Protein AF-A0A7S1RHP3-F1 (afdb_monomer_lite)

Foldseek 3Di:
DDCPPPDLVVVLVVLLVVQDAEEEWEAQPHPPGNVVNLLVLSHVAYEYENNDLAASPRLSHAEYEAACVSANPPDPHDHSYDYPHDDDGRDDDDDDDPDDDDDDDVCVVVVDDDDDDPDD

InterPro domains:
  IPR029489 O-GlcNAc transferase, C-terminal [PF13844] (14-89)
  IPR051939 Glycosyltransferase 41/O-GlcNAc transferase [PTHR44835] (2-120)

Organism: Alexandrium catenella (NCBI:txid2925)

Radius of gyration: 19.48 Å; chains: 1; bounding box: 45×34×50 Å

Structure (mmCIF, N/CA/C/O backbone):
data_AF-A0A7S1RHP3-F1
#
_entry.id   AF-A0A7S1RHP3-F1
#
loop_
_atom_site.group_PDB
_atom_site.id
_atom_site.type_symbol
_atom_site.label_atom_id
_atom_site.label_alt_id
_atom_site.label_comp_id
_atom_site.label_asym_id
_atom_site.label_entity_id
_atom_site.label_seq_id
_atom_site.pdbx_PDB_ins_code
_atom_site.Cartn_x
_atom_site.Cartn_y
_atom_site.Cartn_z
_atom_site.occupancy
_atom_site.B_iso_or_equiv
_atom_site.auth_seq_id
_atom_site.auth_comp_id
_atom_site.auth_asym_id
_atom_site.auth_atom_id
_atom_site.pdbx_PDB_model_num
ATOM 1 N N . ARG A 1 1 ? -11.488 -17.776 0.653 1.00 91.12 1 ARG A N 1
ATOM 2 C CA . ARG A 1 1 ? -12.866 -17.776 0.090 1.00 91.12 1 ARG A CA 1
ATOM 3 C C . ARG A 1 1 ? -13.111 -16.467 -0.649 1.00 91.12 1 ARG A C 1
ATOM 5 O O . ARG A 1 1 ? -12.497 -15.480 -0.270 1.00 91.12 1 ARG A O 1
ATOM 12 N N . SER A 1 2 ? -13.944 -16.457 -1.692 1.00 95.19 2 SER A 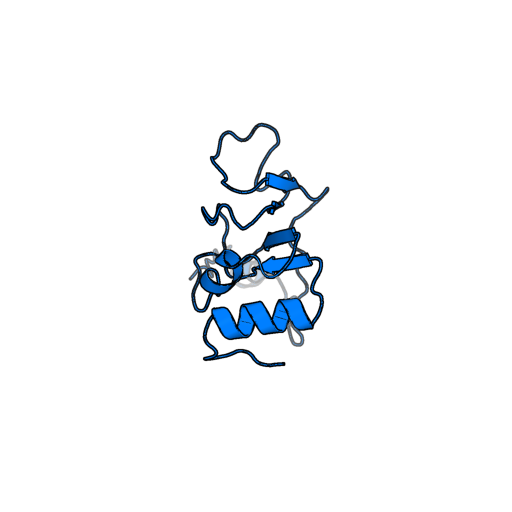N 1
ATOM 13 C CA . SER A 1 2 ? -14.306 -15.205 -2.376 1.00 95.19 2 SER A CA 1
ATOM 14 C C . SER A 1 2 ? -15.294 -14.402 -1.530 1.00 95.19 2 SER A C 1
ATOM 16 O O . SER A 1 2 ? -16.191 -14.990 -0.932 1.00 95.19 2 SER A O 1
ATOM 18 N N . VAL A 1 3 ? -15.123 -13.079 -1.504 1.00 96.38 3 VAL A N 1
ATOM 19 C CA . VAL A 1 3 ? -16.027 -12.111 -0.852 1.00 96.38 3 VAL A CA 1
ATOM 20 C C . VAL A 1 3 ? -16.546 -11.049 -1.833 1.00 96.38 3 VAL A C 1
ATOM 22 O O . VAL A 1 3 ? -17.024 -9.980 -1.442 1.00 96.38 3 VAL A O 1
ATOM 25 N N . VAL A 1 4 ? -16.407 -11.318 -3.134 1.00 96.12 4 VAL A N 1
ATOM 26 C CA . VAL A 1 4 ? -16.840 -10.418 -4.209 1.00 96.12 4 VAL A CA 1
ATOM 27 C C . VAL A 1 4 ? -18.356 -10.232 -4.145 1.00 96.12 4 VAL A C 1
ATOM 29 O O . VAL A 1 4 ? -19.100 -11.203 -4.046 1.00 96.12 4 VAL A O 1
ATOM 32 N N . GLY A 1 5 ? -18.806 -8.976 -4.186 1.00 95.94 5 GLY A N 1
ATOM 33 C CA . GLY A 1 5 ? -20.227 -8.616 -4.123 1.00 95.94 5 GLY A CA 1
ATOM 34 C C . GLY A 1 5 ? -20.867 -8.719 -2.734 1.00 95.94 5 GLY A C 1
ATOM 35 O O . GLY A 1 5 ? -22.027 -8.348 -2.585 1.00 95.94 5 GLY A O 1
ATOM 36 N N . MET A 1 6 ? -20.139 -9.181 -1.711 1.00 98.00 6 MET A N 1
ATOM 37 C CA . MET A 1 6 ? -20.666 -9.250 -0.346 1.00 98.00 6 MET A CA 1
ATOM 38 C C . MET A 1 6 ? -20.698 -7.864 0.320 1.00 98.00 6 MET A C 1
ATOM 40 O O . MET A 1 6 ? -19.708 -7.126 0.210 1.00 98.00 6 MET A O 1
ATOM 44 N N . PRO A 1 7 ? -21.760 -7.525 1.075 1.00 98.25 7 PRO A N 1
ATOM 45 C CA . PRO A 1 7 ? -21.812 -6.316 1.896 1.00 98.25 7 PRO A CA 1
ATOM 46 C C . PRO A 1 7 ? -20.640 -6.218 2.879 1.00 98.25 7 PRO A C 1
ATOM 48 O O . PRO A 1 7 ? -20.194 -7.221 3.435 1.00 98.25 7 PRO A O 1
ATOM 51 N N . ALA A 1 8 ? -20.159 -5.000 3.148 1.00 98.25 8 ALA A N 1
ATOM 52 C CA . ALA A 1 8 ? -19.001 -4.782 4.019 1.00 98.25 8 ALA A CA 1
ATOM 53 C C . ALA A 1 8 ? -19.163 -5.383 5.421 1.00 98.25 8 ALA A C 1
ATOM 55 O O . ALA A 1 8 ? -18.224 -5.965 5.959 1.00 98.25 8 ALA A O 1
ATOM 56 N N . ARG A 1 9 ? -20.367 -5.273 6.001 1.00 98.44 9 ARG A N 1
ATOM 57 C CA . ARG A 1 9 ? -20.674 -5.806 7.337 1.00 98.44 9 ARG A CA 1
ATOM 58 C C . ARG A 1 9 ? -20.487 -7.316 7.403 1.00 98.44 9 ARG A C 1
ATOM 60 O O . ARG A 1 9 ? -19.864 -7.791 8.349 1.00 98.44 9 ARG A O 1
ATOM 67 N N . ASP A 1 10 ? -20.961 -8.022 6.382 1.00 98.56 10 ASP A N 1
ATOM 68 C CA . ASP A 1 10 ? -20.880 -9.478 6.304 1.00 98.56 10 ASP A CA 1
ATOM 69 C C . ASP A 1 10 ? -19.421 -9.912 6.178 1.00 98.56 10 ASP A C 1
ATOM 71 O O . ASP A 1 10 ? -18.977 -10.783 6.915 1.00 98.56 10 ASP A O 1
ATOM 75 N N . VAL A 1 11 ? -18.637 -9.242 5.325 1.00 98.44 11 VAL A N 1
ATOM 76 C CA . VAL A 1 11 ? -17.191 -9.500 5.201 1.00 98.44 11 VAL A CA 1
ATOM 77 C C . VAL A 1 11 ? -16.451 -9.197 6.506 1.00 98.44 11 VAL A C 1
ATOM 79 O O . VAL A 1 11 ? -15.597 -9.975 6.924 1.00 98.44 11 VAL A O 1
ATOM 82 N N . GLY A 1 12 ? -16.785 -8.100 7.186 1.00 98.38 12 GLY A N 1
ATOM 83 C CA . GLY A 1 12 ? -16.168 -7.754 8.463 1.00 98.38 12 GLY A CA 1
ATOM 84 C C . GLY A 1 12 ? -16.494 -8.758 9.575 1.00 98.38 12 GLY A C 1
ATOM 85 O O . GLY A 1 12 ? -15.627 -9.086 10.380 1.00 98.38 12 GLY A O 1
ATOM 86 N N . GLN A 1 13 ? -17.726 -9.275 9.630 1.00 98.50 13 GLN A N 1
ATOM 87 C CA . GLN A 1 13 ? -18.091 -10.351 10.558 1.00 98.50 13 GLN A CA 1
ATOM 88 C C . GLN A 1 13 ? -17.329 -11.637 10.240 1.00 98.50 13 GLN A C 1
ATOM 90 O O . GLN A 1 13 ? -16.750 -12.243 11.134 1.00 98.50 13 GLN A O 1
ATOM 95 N N . LEU A 1 14 ? -17.271 -11.987 8.961 1.00 98.25 14 LEU A N 1
ATOM 96 C CA . LEU A 1 14 ? -16.576 -13.157 8.453 1.00 98.25 14 LEU A CA 1
ATOM 97 C C . LEU A 1 14 ? -15.091 -13.178 8.852 1.00 98.25 14 LEU A C 1
ATOM 99 O O . LEU A 1 14 ? -14.574 -14.197 9.295 1.00 98.25 14 LEU A O 1
ATOM 103 N N . MET A 1 15 ? -14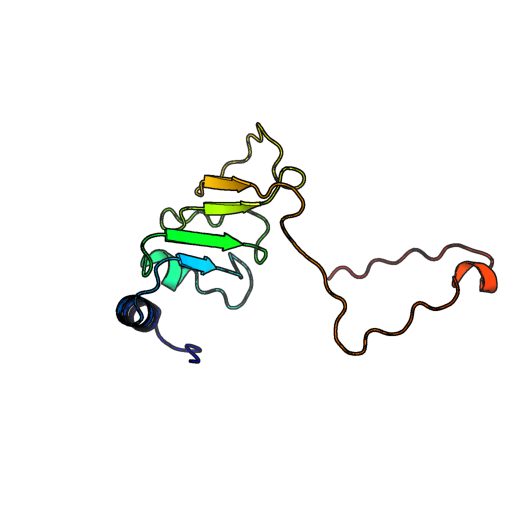.415 -12.032 8.738 1.00 98.19 15 MET A N 1
ATOM 104 C CA . MET A 1 15 ? -13.021 -11.862 9.163 1.00 98.19 15 MET A CA 1
ATOM 105 C C . MET A 1 15 ? -12.844 -11.974 10.685 1.00 98.19 15 MET A C 1
ATOM 107 O O . MET A 1 15 ? -11.849 -12.531 11.143 1.00 98.19 15 MET A O 1
ATOM 111 N N . ARG A 1 16 ? -13.805 -11.484 11.479 1.00 98.44 16 ARG A N 1
ATOM 112 C CA . ARG A 1 16 ? -13.783 -11.652 12.943 1.00 98.44 16 ARG A CA 1
ATOM 113 C C . ARG A 1 16 ? -13.967 -13.109 13.353 1.00 98.44 16 ARG A C 1
ATOM 115 O O . ARG A 1 16 ? -13.286 -13.569 14.260 1.00 98.44 16 ARG A O 1
ATOM 122 N N . GLU A 1 17 ? -14.868 -13.826 12.688 1.00 98.38 17 GLU A N 1
ATOM 123 C CA . GLU A 1 17 ? -15.092 -15.261 12.911 1.00 98.38 17 GLU A CA 1
ATOM 124 C C . GLU A 1 17 ? -13.863 -16.099 12.536 1.00 98.38 17 GLU A C 1
ATOM 126 O O . GLU A 1 17 ? -13.566 -17.079 13.213 1.00 98.38 17 GLU A O 1
ATOM 131 N N . ASP A 1 18 ? -13.119 -15.680 11.509 1.00 98.25 18 ASP A N 1
ATOM 132 C CA . ASP A 1 18 ? -11.841 -16.296 11.135 1.00 98.25 18 ASP A CA 1
ATOM 133 C C . ASP A 1 18 ? -10.705 -15.997 12.123 1.00 98.25 18 ASP A C 1
ATOM 135 O O . ASP A 1 18 ? -9.662 -16.646 12.052 1.00 98.25 18 ASP A O 1
ATOM 139 N N . GLY A 1 19 ? -10.880 -15.028 13.028 1.00 98.12 19 GLY A N 1
ATOM 140 C CA . GLY A 1 19 ? -9.843 -14.624 13.975 1.00 98.12 19 GLY A CA 1
ATOM 141 C C . GLY A 1 19 ? -8.636 -13.976 13.295 1.00 98.12 19 GLY A C 1
ATOM 142 O O . GLY A 1 19 ? -7.502 -14.284 13.642 1.00 98.12 19 GLY A O 1
ATOM 143 N N . ILE A 1 20 ? -8.857 -13.108 12.301 1.00 98.31 20 ILE A N 1
ATOM 144 C CA . ILE A 1 20 ? -7.759 -12.396 11.633 1.00 98.31 20 ILE A CA 1
ATOM 145 C C . ILE A 1 20 ? -7.099 -11.413 12.609 1.00 98.31 20 ILE A C 1
ATOM 147 O O . ILE A 1 20 ?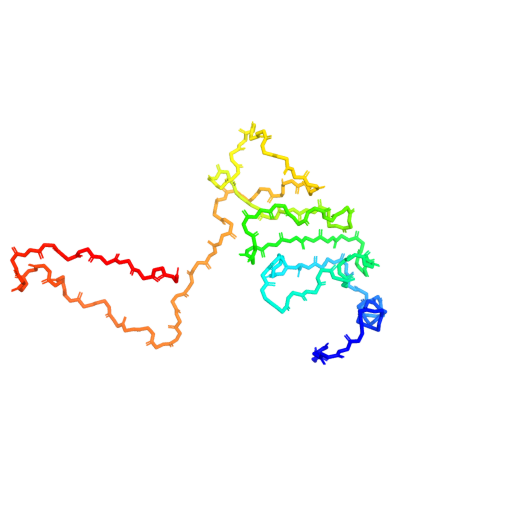 -7.703 -10.410 12.983 1.00 98.31 20 ILE A O 1
ATOM 151 N N . ASP A 1 21 ? -5.842 -11.672 12.973 1.00 98.44 21 ASP A N 1
ATOM 152 C CA . ASP A 1 21 ? -5.058 -10.791 13.849 1.00 98.44 21 ASP A CA 1
ATOM 153 C C . ASP A 1 21 ? -4.521 -9.555 13.108 1.00 98.44 21 ASP A C 1
ATOM 155 O O . ASP A 1 21 ? -4.577 -8.437 13.621 1.00 98.44 21 ASP A O 1
ATOM 159 N N . LEU A 1 22 ? -4.012 -9.756 11.886 1.00 98.38 22 LEU A N 1
ATOM 160 C CA . LEU A 1 22 ? -3.424 -8.715 11.041 1.00 98.38 22 LEU A CA 1
ATOM 161 C C . LEU A 1 22 ? -4.141 -8.687 9.687 1.00 98.38 22 LEU A C 1
ATOM 163 O O . LEU A 1 22 ? -4.110 -9.672 8.947 1.00 98.38 22 LEU A O 1
ATOM 167 N N . LEU A 1 23 ? -4.757 -7.556 9.344 1.00 98.44 23 LEU A N 1
ATOM 168 C CA . LEU A 1 23 ? -5.408 -7.355 8.046 1.00 98.44 23 LEU A CA 1
ATOM 169 C C . LEU A 1 23 ? -4.633 -6.345 7.201 1.00 98.44 23 LEU A C 1
ATOM 171 O O . LEU A 1 23 ? -4.292 -5.272 7.683 1.00 98.44 23 LEU A O 1
ATOM 175 N N . VAL A 1 24 ? -4.393 -6.666 5.930 1.00 98.25 24 VAL A N 1
ATOM 176 C CA . VAL A 1 24 ? -3.651 -5.801 5.003 1.00 98.25 24 VAL A CA 1
ATOM 177 C C . VAL A 1 24 ? -4.541 -5.423 3.822 1.00 98.25 24 VAL A C 1
ATOM 179 O O . VAL A 1 24 ? -4.989 -6.290 3.072 1.00 98.25 24 VAL A O 1
ATOM 182 N N . ASP A 1 25 ? -4.784 -4.128 3.651 1.00 97.88 25 ASP A N 1
ATOM 183 C CA . ASP A 1 25 ? -5.353 -3.550 2.438 1.00 97.88 25 ASP A CA 1
ATOM 184 C C . ASP A 1 25 ? -4.276 -3.422 1.351 1.00 97.88 25 ASP A C 1
ATOM 186 O O . ASP A 1 25 ? -3.190 -2.899 1.595 1.00 97.88 25 ASP A O 1
ATOM 190 N N . LEU A 1 26 ? -4.599 -3.892 0.144 1.00 96.94 26 LEU A N 1
ATOM 191 C CA . LEU A 1 26 ? -3.709 -3.894 -1.024 1.00 96.94 26 LEU A CA 1
ATOM 192 C C . LEU A 1 26 ? -4.236 -3.033 -2.176 1.00 96.94 26 LEU A C 1
ATOM 194 O O . LEU A 1 26 ? -3.723 -3.127 -3.290 1.00 96.94 26 LEU A O 1
ATOM 198 N N . ALA A 1 27 ? -5.279 -2.235 -1.942 1.00 97.06 27 ALA A N 1
ATOM 199 C CA . ALA A 1 27 ? -5.900 -1.410 -2.973 1.00 97.06 27 ALA A CA 1
ATOM 200 C C . ALA A 1 27 ? -5.882 0.082 -2.619 1.00 97.06 27 ALA A C 1
ATOM 202 O O . ALA A 1 27 ? -5.702 0.912 -3.513 1.00 97.06 27 ALA A O 1
ATOM 203 N N . GLY A 1 28 ? -6.067 0.450 -1.350 1.00 97.19 28 GLY A N 1
ATOM 204 C CA . GLY A 1 28 ? -6.237 1.842 -0.940 1.00 97.19 28 GLY A CA 1
ATOM 205 C C . GLY A 1 28 ? -7.350 2.527 -1.736 1.00 97.19 28 GLY A C 1
ATOM 206 O O . GLY A 1 28 ? -8.420 1.960 -1.927 1.00 97.19 28 GLY A O 1
ATOM 207 N N . HIS A 1 29 ? -7.108 3.731 -2.257 1.00 97.31 29 HIS A N 1
ATOM 208 C CA . HIS A 1 29 ? -8.098 4.466 -3.065 1.00 97.31 29 HIS A CA 1
ATOM 209 C C . HIS A 1 29 ? -8.157 4.051 -4.545 1.00 97.31 29 HIS A C 1
ATOM 211 O O . HIS A 1 29 ? -8.768 4.742 -5.360 1.00 97.31 29 HIS A O 1
ATOM 217 N N . THR A 1 30 ? -7.541 2.929 -4.928 1.00 96.25 30 THR A N 1
ATOM 218 C CA . THR A 1 30 ? -7.635 2.417 -6.3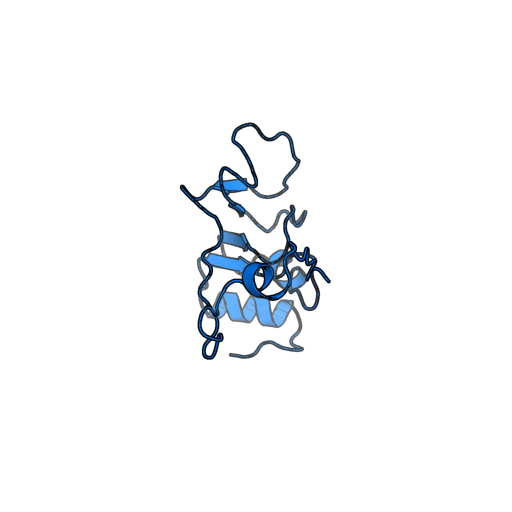06 1.00 96.25 30 THR A CA 1
ATOM 219 C C . THR A 1 30 ? -8.921 1.618 -6.550 1.00 96.25 30 THR A C 1
ATOM 221 O O . THR A 1 30 ? -9.765 1.446 -5.665 1.00 96.25 30 THR A O 1
ATOM 224 N N . ALA A 1 31 ? -9.126 1.181 -7.796 1.00 94.75 31 ALA A N 1
ATOM 225 C CA . ALA A 1 31 ? -10.340 0.490 -8.215 1.00 94.75 31 ALA A CA 1
ATOM 226 C C . ALA A 1 31 ? -10.567 -0.821 -7.441 1.00 94.75 31 ALA A C 1
ATOM 228 O O . ALA A 1 31 ? -9.630 -1.554 -7.139 1.00 94.75 31 ALA A O 1
ATOM 229 N N . ASN A 1 32 ? -11.841 -1.148 -7.193 1.00 93.56 32 ASN A N 1
ATOM 230 C CA . ASN A 1 32 ? -12.272 -2.372 -6.502 1.00 93.56 32 ASN A CA 1
ATOM 231 C C . ASN A 1 32 ? -11.713 -2.540 -5.075 1.00 93.56 32 ASN A C 1
ATOM 233 O O . ASN A 1 32 ? -11.607 -3.666 -4.585 1.00 93.56 32 ASN A O 1
ATOM 237 N N . ASN A 1 33 ? -11.372 -1.439 -4.400 1.00 96.38 33 ASN A N 1
ATOM 238 C CA . ASN A 1 33 ? -10.954 -1.476 -3.005 1.00 96.38 33 ASN A CA 1
ATOM 239 C C . ASN A 1 33 ? -12.090 -1.881 -2.054 1.00 96.38 33 ASN A C 1
ATOM 241 O O . ASN A 1 33 ? -13.267 -1.894 -2.421 1.00 96.38 33 ASN A O 1
ATOM 245 N N . ARG A 1 34 ? -11.710 -2.201 -0.813 1.00 97.12 34 ARG A N 1
ATOM 246 C CA . ARG A 1 34 ? -12.622 -2.541 0.289 1.00 97.12 34 ARG A CA 1
ATOM 247 C C . ARG A 1 34 ? -12.323 -1.717 1.540 1.00 97.12 34 ARG A C 1
ATOM 249 O O . ARG A 1 34 ? -12.340 -2.237 2.655 1.00 97.12 34 ARG A O 1
ATOM 256 N N . LEU A 1 35 ? -12.049 -0.420 1.360 1.00 98.06 35 LEU A N 1
ATOM 257 C CA . LEU A 1 35 ? -11.847 0.504 2.484 1.00 98.06 35 LEU A CA 1
ATOM 258 C C . LEU A 1 35 ? -13.090 0.594 3.387 1.00 98.06 35 LEU A C 1
ATOM 260 O O . LEU A 1 35 ? -12.970 0.834 4.585 1.00 98.06 35 LEU A O 1
ATOM 264 N N . ASP A 1 36 ? -14.276 0.313 2.841 1.00 98.00 36 ASP A N 1
ATOM 265 C CA . ASP A 1 36 ? -15.524 0.153 3.591 1.00 98.00 36 ASP A CA 1
ATOM 266 C C . ASP A 1 36 ? -15.465 -0.978 4.634 1.00 98.00 36 ASP A C 1
ATOM 268 O O . ASP A 1 36 ? -15.987 -0.827 5.736 1.00 98.00 36 ASP A O 1
ATOM 272 N N . VAL A 1 37 ? -14.799 -2.092 4.316 1.00 98.44 37 VAL A N 1
ATOM 273 C CA . VAL A 1 37 ? -14.535 -3.196 5.250 1.00 98.44 37 VAL A CA 1
ATOM 274 C C . VAL A 1 37 ? -13.462 -2.794 6.255 1.00 98.44 37 VAL A C 1
ATOM 276 O O . VAL A 1 37 ? -13.651 -3.021 7.449 1.00 98.44 37 VAL A O 1
ATOM 279 N N . MET A 1 38 ? -12.377 -2.154 5.803 1.00 98.50 38 MET A N 1
ATOM 280 C CA . MET A 1 38 ? -11.302 -1.680 6.689 1.00 98.50 38 MET A CA 1
ATOM 281 C C . MET A 1 38 ? -11.841 -0.722 7.759 1.00 98.50 38 MET A C 1
ATOM 283 O O . MET A 1 38 ? -11.464 -0.821 8.927 1.00 98.50 38 MET A O 1
ATOM 287 N N . ALA A 1 39 ? -12.784 0.152 7.395 1.00 98.44 39 ALA A N 1
ATOM 288 C CA . ALA A 1 39 ? -13.442 1.080 8.313 1.00 98.44 39 ALA A CA 1
ATOM 289 C C . ALA A 1 39 ? -14.223 0.386 9.447 1.00 98.44 39 ALA A C 1
ATOM 291 O O . ALA A 1 39 ? -14.436 0.988 10.497 1.00 98.44 39 ALA A O 1
ATOM 292 N N . LEU A 1 40 ? -14.635 -0.877 9.270 1.00 98.44 40 LEU A N 1
ATOM 293 C CA . LEU A 1 40 ? -15.322 -1.667 10.302 1.00 98.44 40 LEU A CA 1
A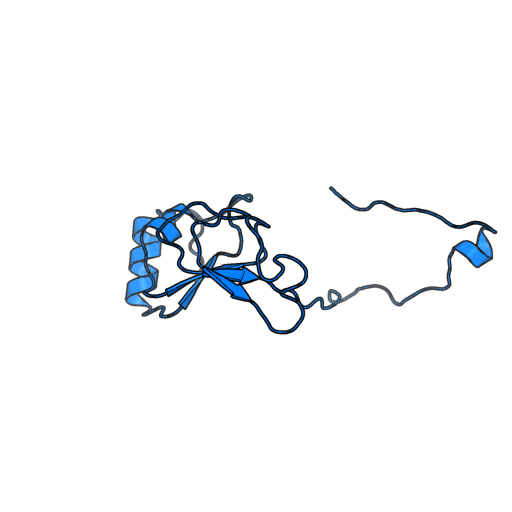TOM 294 C C . LEU A 1 40 ? -14.373 -2.298 11.327 1.00 98.44 40 LEU A C 1
ATOM 296 O O . LEU A 1 40 ? -14.855 -2.994 12.226 1.00 98.44 40 LEU A O 1
ATOM 300 N N . LYS A 1 41 ? -13.059 -2.106 11.161 1.00 98.38 41 LYS A N 1
ATOM 301 C CA . LYS A 1 41 ? -12.006 -2.644 12.027 1.00 98.38 41 LYS A CA 1
ATOM 302 C C . LYS A 1 41 ? -12.184 -4.145 12.348 1.00 98.38 41 LYS A C 1
ATOM 304 O O . LYS A 1 41 ? -12.301 -4.515 13.517 1.00 98.38 41 LYS A O 1
ATOM 309 N N . PRO A 1 42 ? -12.315 -5.037 11.346 1.00 98.25 42 PRO A N 1
ATOM 310 C CA . PRO A 1 42 ? -12.498 -6.467 11.603 1.00 98.25 42 PRO A CA 1
ATOM 311 C C . PRO A 1 42 ? -11.286 -7.173 12.226 1.00 98.25 42 PRO A C 1
ATOM 313 O O . PRO A 1 42 ? -11.486 -8.215 12.843 1.00 98.25 42 PRO A O 1
ATOM 316 N N . ALA A 1 43 ? -10.077 -6.624 12.086 1.00 98.69 43 ALA A N 1
ATOM 317 C CA . ALA A 1 43 ? -8.868 -7.124 12.738 1.00 98.69 43 ALA A CA 1
ATOM 318 C C . ALA A 1 43 ? -8.343 -6.102 13.764 1.00 98.69 43 ALA A C 1
ATOM 320 O O . ALA A 1 43 ? -8.509 -4.893 13.551 1.00 98.69 43 ALA A O 1
ATOM 321 N N . PRO A 1 44 ? -7.705 -6.547 14.865 1.00 98.50 44 PRO A N 1
ATOM 322 C CA . PRO A 1 44 ? -7.168 -5.644 15.878 1.00 98.50 44 PRO A CA 1
ATOM 323 C C . PRO A 1 44 ? -6.070 -4.735 15.316 1.00 98.50 44 PRO A C 1
ATOM 325 O O . PRO A 1 44 ? -6.029 -3.566 15.693 1.00 98.50 44 PRO A O 1
ATOM 328 N N . VAL A 1 45 ? -5.247 -5.232 14.383 1.00 98.69 45 VAL A N 1
ATOM 329 C CA . VAL A 1 45 ? -4.241 -4.426 13.680 1.00 98.69 45 VAL A CA 1
ATOM 330 C C . VAL A 1 45 ? -4.478 -4.467 12.174 1.00 98.69 45 VAL A C 1
ATOM 332 O O . VAL A 1 45 ? -4.669 -5.532 11.580 1.00 98.69 45 VAL A O 1
ATOM 335 N N . GLN A 1 46 ? -4.461 -3.296 11.547 1.00 98.81 46 GLN A N 1
ATOM 336 C CA . GLN A 1 46 ? -4.728 -3.123 10.128 1.00 98.81 46 GLN A CA 1
ATOM 337 C C . GLN A 1 46 ? -3.650 -2.288 9.447 1.00 98.81 46 GLN A C 1
ATOM 339 O O . GLN A 1 46 ? -3.256 -1.233 9.940 1.00 98.81 46 GLN A O 1
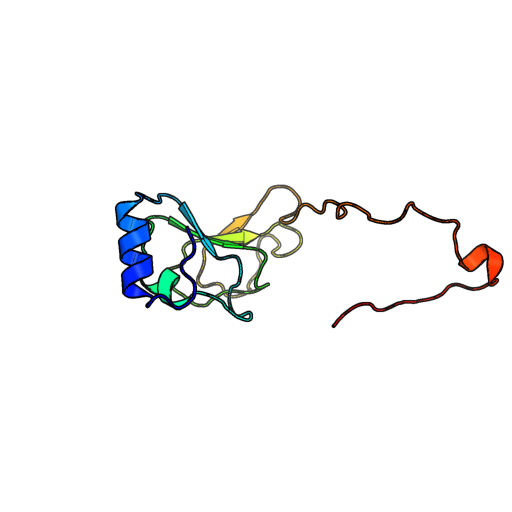ATOM 344 N N . PHE A 1 47 ? -3.243 -2.743 8.269 1.00 98.62 47 PHE A N 1
ATOM 345 C CA . PHE A 1 47 ? -2.238 -2.119 7.425 1.00 98.62 47 PHE A CA 1
ATOM 346 C C . PHE A 1 47 ? -2.844 -1.734 6.075 1.00 98.62 47 PHE A C 1
ATOM 348 O O . PHE A 1 47 ? -3.775 -2.385 5.602 1.00 98.62 47 PHE A O 1
ATOM 355 N N . THR A 1 48 ? -2.263 -0.738 5.418 1.00 98.31 48 THR A N 1
ATOM 356 C CA . THR A 1 48 ? -2.359 -0.547 3.965 1.00 98.31 48 THR A CA 1
ATOM 357 C C . THR A 1 48 ? -0.965 -0.674 3.349 1.00 98.31 48 THR A C 1
ATOM 359 O O . THR A 1 48 ? 0.039 -0.306 3.971 1.00 98.31 48 THR A O 1
ATOM 362 N N . TRP A 1 49 ? -0.877 -1.255 2.153 1.00 97.06 49 TRP A N 1
ATOM 363 C CA . TRP A 1 49 ? 0.396 -1.488 1.477 1.00 97.06 49 TRP A CA 1
ATOM 364 C C . TRP A 1 49 ? 0.247 -1.606 -0.041 1.00 97.06 49 TRP A C 1
ATOM 366 O O . TRP A 1 49 ? -0.670 -2.256 -0.537 1.00 97.06 49 TRP A O 1
ATOM 376 N N . CYS A 1 50 ? 1.216 -1.048 -0.775 1.00 91.62 50 CYS A N 1
ATOM 377 C CA . CYS A 1 50 ? 1.476 -1.219 -2.214 1.00 91.62 50 CYS A CA 1
ATOM 378 C C . CYS A 1 50 ? 0.394 -0.727 -3.199 1.00 91.62 50 CYS A C 1
ATOM 380 O O . CYS A 1 50 ? 0.747 -0.240 -4.272 1.00 91.62 50 CYS A O 1
ATOM 382 N N . GLY A 1 51 ? -0.896 -0.845 -2.881 1.00 89.94 51 GLY A N 1
ATOM 383 C CA . GLY A 1 51 ? -1.996 -0.539 -3.800 1.00 89.94 51 GLY A CA 1
ATOM 384 C C . GLY A 1 51 ? -2.213 0.946 -4.059 1.00 89.94 51 GLY A C 1
ATOM 385 O O . GLY A 1 51 ? -2.613 1.329 -5.153 1.00 89.94 51 GLY A O 1
ATOM 386 N N . TYR A 1 52 ? -1.929 1.790 -3.070 1.00 94.19 52 TYR A N 1
ATOM 387 C CA . TYR A 1 52 ? -2.104 3.235 -3.153 1.00 94.19 52 TYR A CA 1
ATOM 388 C C . TYR A 1 52 ? -0.931 3.928 -2.461 1.00 94.19 52 TYR A C 1
ATOM 390 O O . TYR A 1 52 ? -0.642 3.658 -1.301 1.00 94.19 52 TYR A O 1
ATOM 398 N N . GLN A 1 53 ? -0.233 4.803 -3.183 1.00 89.19 53 GLN A N 1
ATOM 399 C CA . GLN A 1 53 ? 1.024 5.418 -2.735 1.00 89.19 53 GLN A CA 1
ATOM 400 C C . GLN A 1 53 ? 0.796 6.702 -1.920 1.00 89.19 53 GLN A C 1
ATOM 402 O O . GLN A 1 53 ? 1.460 7.711 -2.144 1.00 89.19 53 GLN A O 1
ATOM 407 N N . ASN A 1 54 ? -0.200 6.700 -1.032 1.00 94.50 54 ASN A N 1
ATOM 408 C CA . ASN A 1 54 ? -0.467 7.801 -0.108 1.00 94.50 54 ASN A CA 1
ATOM 409 C C . ASN A 1 54 ? -1.354 7.322 1.059 1.00 94.50 54 ASN A C 1
ATOM 411 O O . ASN A 1 54 ? -1.849 6.196 1.048 1.00 94.50 54 ASN A O 1
ATOM 415 N N . SER A 1 55 ? -1.586 8.188 2.044 1.00 96.88 55 SER A N 1
ATOM 416 C CA . SER A 1 55 ? -2.512 7.938 3.152 1.00 96.88 55 SER A CA 1
ATOM 417 C C . SER A 1 55 ? -3.922 7.588 2.664 1.00 96.88 55 SER A C 1
ATOM 419 O O . SER A 1 55 ? -4.460 8.223 1.754 1.00 96.88 55 SER A O 1
ATOM 421 N N . THR A 1 56 ? -4.565 6.615 3.307 1.00 97.81 56 THR A N 1
ATOM 422 C CA . THR A 1 56 ? -5.984 6.311 3.076 1.00 97.81 56 THR A CA 1
ATOM 423 C C . THR A 1 56 ? -6.905 7.334 3.736 1.00 97.81 56 THR A C 1
ATOM 425 O O . THR A 1 56 ? -8.051 7.482 3.310 1.00 97.81 56 THR A O 1
ATOM 428 N N . GLY A 1 57 ? -6.431 8.049 4.761 1.00 97.62 57 GLY A N 1
ATOM 429 C CA . GLY A 1 57 ? -7.237 8.964 5.568 1.00 97.62 57 GLY A CA 1
ATOM 430 C C . GLY A 1 57 ? -8.176 8.268 6.561 1.00 97.62 57 GLY A C 1
ATOM 431 O O . GLY A 1 57 ? -8.965 8.944 7.224 1.00 97.62 57 GLY A O 1
ATOM 432 N N . LEU A 1 58 ? -8.141 6.934 6.667 1.00 97.81 58 LEU A N 1
ATOM 433 C CA . LEU A 1 58 ? -9.007 6.173 7.566 1.00 97.81 58 LEU A CA 1
ATOM 434 C C . LEU A 1 58 ? -8.336 5.987 8.928 1.00 97.81 58 LEU A C 1
ATOM 436 O O . LEU A 1 58 ? -7.391 5.219 9.054 1.00 97.81 58 LEU A O 1
ATOM 440 N N . GLY A 1 59 ? -8.938 6.534 9.987 1.00 97.50 59 GLY A N 1
ATOM 441 C CA . GLY A 1 59 ? -8.488 6.288 11.368 1.00 97.50 59 GLY A CA 1
ATOM 442 C C . GLY A 1 59 ? -8.638 4.837 11.856 1.00 97.50 59 GLY A C 1
ATOM 443 O O . GLY A 1 59 ? -8.271 4.533 12.983 1.00 97.50 59 GLY A O 1
ATOM 444 N N . ALA A 1 60 ? -9.206 3.942 11.039 1.00 98.25 60 ALA A N 1
ATOM 445 C CA . ALA A 1 60 ? -9.290 2.510 11.327 1.00 98.25 60 ALA A CA 1
ATOM 446 C C . ALA A 1 60 ? -8.067 1.717 10.824 1.00 98.25 60 ALA A C 1
ATOM 448 O O . ALA A 1 60 ? -7.907 0.549 11.192 1.00 98.25 60 ALA A O 1
ATOM 449 N N . ILE A 1 61 ? -7.230 2.302 9.963 1.00 98.69 61 ILE A N 1
ATOM 450 C CA . ILE A 1 61 ? -5.988 1.685 9.486 1.00 98.69 61 ILE A CA 1
ATOM 451 C C . ILE A 1 61 ? -4.852 2.215 10.356 1.00 98.69 61 ILE A C 1
ATOM 453 O O . ILE A 1 61 ? -4.674 3.422 10.466 1.00 98.69 61 ILE A O 1
ATOM 457 N N . ASP A 1 62 ? -4.128 1.311 11.012 1.00 98.75 62 ASP A N 1
ATOM 458 C CA . ASP A 1 62 ? -3.117 1.698 12.000 1.00 98.75 62 ASP A CA 1
ATOM 459 C C . ASP A 1 62 ? -1.799 2.049 11.325 1.00 98.75 62 ASP A C 1
ATOM 461 O O . ASP A 1 62 ? -1.127 2.983 11.746 1.00 98.75 62 ASP A O 1
ATOM 465 N N . TYR A 1 63 ? -1.440 1.308 10.273 1.00 98.50 63 TYR A N 1
ATOM 466 C CA . TYR A 1 63 ? -0.113 1.383 9.678 1.00 98.50 63 TYR A CA 1
ATOM 467 C C . TYR A 1 63 ? -0.145 1.481 8.152 1.00 98.50 63 TYR A C 1
ATOM 469 O O . TYR A 1 63 ? -0.925 0.807 7.478 1.00 98.50 63 TYR A O 1
ATOM 477 N N . LEU A 1 64 ? 0.779 2.261 7.599 1.00 98.06 64 LEU A N 1
ATOM 478 C CA . LEU A 1 64 ? 1.131 2.243 6.183 1.00 98.06 64 LEU A CA 1
ATOM 479 C C . LEU A 1 64 ? 2.532 1.639 6.048 1.00 98.06 64 LEU A C 1
ATOM 481 O O . LEU A 1 64 ? 3.498 2.148 6.622 1.00 98.06 64 LEU A O 1
ATOM 485 N N . ILE A 1 65 ? 2.632 0.518 5.330 1.00 97.56 65 ILE A N 1
ATOM 486 C CA . ILE A 1 65 ? 3.919 -0.137 5.070 1.00 97.56 65 ILE A CA 1
ATOM 487 C C . ILE A 1 65 ? 4.650 0.657 3.989 1.00 97.56 65 ILE A C 1
ATOM 489 O O . ILE A 1 65 ? 4.150 0.793 2.871 1.00 97.56 65 ILE A O 1
ATOM 493 N N . THR A 1 66 ? 5.843 1.141 4.323 1.00 96.88 66 THR A N 1
ATOM 494 C CA . THR A 1 66 ? 6.680 1.975 3.450 1.00 96.88 66 THR A CA 1
ATOM 495 C C . THR A 1 66 ? 8.167 1.668 3.663 1.00 96.88 66 THR A C 1
ATOM 497 O O . THR A 1 66 ? 8.522 0.681 4.313 1.00 96.88 66 THR A O 1
ATOM 500 N N . ASP A 1 67 ? 9.058 2.483 3.112 1.00 95.69 67 ASP A N 1
ATOM 501 C CA . ASP A 1 67 ? 10.503 2.418 3.311 1.00 95.69 67 ASP A CA 1
ATOM 502 C C . ASP A 1 67 ? 11.137 3.818 3.390 1.00 95.69 67 ASP A C 1
ATOM 504 O O . ASP A 1 67 ? 10.471 4.836 3.219 1.00 95.69 67 ASP A O 1
ATOM 508 N N . GLY A 1 68 ? 12.440 3.875 3.684 1.00 95.38 68 GLY A N 1
ATOM 509 C CA . GLY A 1 68 ? 13.175 5.138 3.813 1.00 95.38 68 GLY A CA 1
ATOM 510 C C . GLY A 1 68 ? 13.441 5.876 2.494 1.00 95.38 68 GLY A C 1
ATOM 511 O O . GLY A 1 68 ? 13.962 6.989 2.531 1.00 95.38 68 GLY A O 1
ATOM 512 N N . VAL A 1 69 ? 13.125 5.276 1.342 1.00 93.38 69 VAL A N 1
ATOM 513 C CA . VAL A 1 69 ? 13.245 5.912 0.021 1.00 93.38 69 VAL A CA 1
ATOM 514 C C . VAL A 1 69 ? 11.941 6.616 -0.339 1.00 93.38 69 VAL A C 1
ATOM 516 O O . VAL A 1 69 ? 11.973 7.769 -0.763 1.00 93.38 69 VAL A O 1
ATOM 519 N N . VAL A 1 70 ? 10.810 5.932 -0.165 1.00 93.69 70 VAL A N 1
ATOM 520 C CA . VAL A 1 70 ? 9.466 6.462 -0.434 1.00 93.69 70 VAL A CA 1
ATOM 521 C C . VAL A 1 70 ? 9.075 7.490 0.622 1.00 93.69 70 VAL A C 1
ATOM 523 O O . VAL A 1 70 ? 8.677 8.599 0.276 1.00 93.69 70 VAL A O 1
ATOM 526 N N . ASP A 1 71 ? 9.270 7.153 1.898 1.00 95.19 71 ASP A N 1
ATOM 527 C CA . ASP A 1 71 ? 8.980 8.014 3.041 1.00 95.19 71 ASP A CA 1
ATOM 528 C C . ASP A 1 71 ? 10.220 8.184 3.927 1.00 95.19 71 ASP A C 1
ATOM 530 O O . ASP A 1 71 ? 10.348 7.519 4.969 1.00 95.19 71 ASP A O 1
ATOM 534 N N . PRO A 1 72 ? 11.130 9.108 3.566 1.00 94.94 72 PRO A N 1
ATOM 535 C CA . PRO A 1 72 ? 12.326 9.380 4.351 1.00 94.94 72 PRO A CA 1
ATOM 536 C C . PRO A 1 72 ? 12.021 9.677 5.822 1.00 94.94 72 PRO A C 1
ATOM 538 O O . PRO A 1 72 ? 10.946 10.178 6.185 1.00 94.94 72 PRO A O 1
ATOM 541 N N . GLU A 1 73 ? 12.987 9.387 6.692 1.00 93.56 73 GLU A N 1
ATOM 542 C CA . GLU A 1 73 ? 12.911 9.821 8.086 1.00 93.56 73 GLU A CA 1
ATOM 543 C C . GLU A 1 73 ? 12.754 11.346 8.154 1.00 93.56 73 GLU A C 1
ATOM 545 O O . GLU A 1 73 ? 13.437 12.095 7.456 1.00 93.56 73 GLU A O 1
ATOM 550 N N . GLY A 1 74 ? 11.818 11.812 8.982 1.00 93.50 74 GLY A N 1
ATOM 551 C CA . GLY A 1 74 ? 11.511 13.237 9.102 1.00 93.50 74 GLY A CA 1
ATOM 552 C C . GLY A 1 74 ? 10.607 13.806 8.003 1.00 93.50 74 GLY A C 1
ATOM 553 O O . GLY A 1 74 ? 10.436 15.024 7.961 1.00 93.50 74 GLY A O 1
ATOM 554 N N . THR A 1 75 ? 10.009 12.973 7.140 1.00 94.44 75 THR A N 1
ATOM 555 C CA . THR A 1 75 ? 8.945 13.435 6.231 1.00 94.44 75 THR A CA 1
ATOM 556 C C . THR A 1 75 ? 7.849 14.181 7.002 1.00 94.44 75 THR A C 1
ATOM 558 O O . THR A 1 75 ? 7.416 13.755 8.073 1.00 94.44 75 THR A O 1
ATOM 561 N N . THR A 1 76 ? 7.410 15.316 6.457 1.00 94.88 76 THR A N 1
ATOM 562 C CA . THR A 1 76 ? 6.319 16.139 7.005 1.00 94.88 76 THR A CA 1
ATOM 563 C C . THR A 1 76 ? 4.983 15.863 6.321 1.00 94.88 76 THR A C 1
ATOM 565 O O . THR A 1 76 ? 3.997 16.551 6.593 1.00 94.88 76 THR A O 1
ATOM 568 N N . GLN A 1 77 ? 4.945 14.880 5.416 1.00 94.56 77 GLN A N 1
ATOM 569 C CA . GLN A 1 77 ? 3.722 14.487 4.737 1.00 94.56 77 GLN A CA 1
ATOM 570 C C . GLN A 1 77 ? 2.699 13.973 5.760 1.00 94.56 77 GLN A C 1
ATOM 572 O O . GLN A 1 77 ? 3.042 13.150 6.613 1.00 94.56 77 GLN A O 1
ATOM 577 N N . PRO A 1 78 ? 1.452 14.470 5.717 1.00 95.56 78 PRO A N 1
ATOM 578 C CA . PRO A 1 78 ? 0.434 14.037 6.655 1.00 95.56 78 PRO A CA 1
ATOM 579 C C . PRO A 1 78 ? -0.057 12.631 6.302 1.00 95.56 78 PRO A C 1
ATOM 581 O O . PRO A 1 78 ? -0.521 12.390 5.188 1.00 95.56 78 PRO A O 1
ATOM 584 N N . TYR A 1 79 ? -0.017 11.742 7.290 1.00 97.44 79 TYR A N 1
ATOM 585 C CA . TYR A 1 79 ? -0.600 10.407 7.236 1.00 97.44 79 TYR A CA 1
ATOM 586 C C . TYR A 1 79 ? -1.574 10.233 8.400 1.00 97.44 79 TYR A C 1
ATOM 588 O O . TYR A 1 79 ? -1.297 10.676 9.515 1.00 97.44 79 TYR A O 1
ATOM 596 N N . SER A 1 80 ? -2.726 9.611 8.141 1.00 97.50 80 SER A N 1
ATOM 597 C CA . SER A 1 80 ? -3.589 9.117 9.221 1.00 97.50 80 SER A CA 1
ATOM 598 C C . SER A 1 80 ? -3.014 7.869 9.893 1.00 97.50 80 SER A C 1
ATOM 600 O O . SER A 1 80 ? -3.292 7.627 11.062 1.00 97.50 80 SER A O 1
ATOM 602 N N . GLU A 1 81 ? -2.228 7.098 9.147 1.00 98.25 81 GLU A N 1
ATOM 603 C CA . GLU A 1 81 ? -1.559 5.875 9.566 1.00 98.25 81 GLU A CA 1
ATOM 604 C C . GLU A 1 81 ? -0.170 6.162 10.153 1.00 98.25 81 GLU A C 1
ATOM 606 O O . GLU A 1 81 ? 0.512 7.109 9.752 1.00 98.25 81 GLU A O 1
ATOM 611 N N . GLU A 1 82 ? 0.305 5.293 11.042 1.00 97.81 82 GLU A N 1
ATOM 612 C CA . GLU A 1 82 ? 1.708 5.257 11.446 1.00 97.81 82 GLU A CA 1
ATOM 613 C C . GLU A 1 82 ? 2.568 4.597 10.353 1.00 97.81 82 GLU A C 1
ATOM 615 O O . GLU A 1 82 ? 2.204 3.588 9.747 1.00 97.81 82 GLU A O 1
ATOM 620 N N . LEU A 1 83 ? 3.744 5.161 10.079 1.00 97.69 83 LEU A N 1
ATOM 621 C CA . LEU A 1 83 ? 4.621 4.662 9.022 1.00 97.69 83 LEU A CA 1
ATOM 622 C C . LEU A 1 83 ? 5.456 3.472 9.509 1.00 97.69 83 LEU A C 1
ATOM 624 O O . LEU A 1 83 ? 6.465 3.642 10.199 1.00 97.69 83 LEU A O 1
ATOM 628 N N . ALA A 1 84 ? 5.078 2.268 9.080 1.00 96.94 84 ALA A N 1
ATOM 629 C CA . ALA A 1 84 ? 5.840 1.043 9.292 1.00 96.94 84 ALA A CA 1
ATOM 630 C C . ALA A 1 84 ? 6.932 0.917 8.216 1.00 96.94 84 ALA A C 1
ATOM 632 O O . ALA A 1 84 ? 6.710 0.369 7.134 1.00 96.94 84 ALA A O 1
ATOM 633 N N . ARG A 1 85 ? 8.122 1.457 8.507 1.00 96.69 85 ARG A N 1
ATOM 634 C CA . ARG A 1 85 ? 9.262 1.479 7.576 1.00 96.69 85 ARG A CA 1
ATOM 635 C C . ARG A 1 85 ? 10.010 0.151 7.550 1.00 96.69 85 ARG A C 1
ATOM 637 O O . ARG A 1 85 ? 10.565 -0.285 8.558 1.00 96.69 85 ARG A O 1
ATOM 644 N N . LEU A 1 86 ? 10.088 -0.455 6.372 1.00 95.62 86 LEU A N 1
ATOM 645 C CA . LEU A 1 86 ? 10.936 -1.609 6.109 1.00 95.62 86 LEU A CA 1
ATOM 646 C C . LEU A 1 86 ? 12.406 -1.179 5.929 1.00 95.62 86 LEU A C 1
ATOM 648 O O . LEU A 1 86 ? 12.674 -0.090 5.422 1.00 95.62 86 LEU A O 1
ATOM 652 N N . PRO A 1 87 ? 13.381 -2.032 6.302 1.00 93.44 87 PRO A N 1
ATOM 653 C CA . PRO A 1 87 ? 14.806 -1.674 6.307 1.00 93.44 87 PRO A CA 1
ATOM 654 C C . PRO A 1 87 ? 15.447 -1.549 4.914 1.00 93.44 87 PRO A C 1
ATOM 656 O O . PRO A 1 87 ? 16.614 -1.183 4.805 1.00 93.44 87 PRO A O 1
ATOM 659 N N . SER A 1 88 ? 14.747 -1.913 3.839 1.00 88.75 88 SER A N 1
ATOM 660 C CA . SER A 1 88 ? 15.258 -1.803 2.466 1.00 88.75 88 SER A CA 1
ATOM 661 C C . SER A 1 88 ? 14.185 -1.263 1.533 1.00 88.75 88 SER A C 1
ATOM 663 O O . SER A 1 88 ? 13.885 -0.083 1.620 1.00 88.75 88 SER A O 1
ATOM 665 N N . CYS A 1 89 ? 13.617 -2.082 0.646 1.00 88.81 89 CYS A N 1
ATOM 666 C CA . CYS A 1 89 ? 12.559 -1.652 -0.261 1.00 88.81 89 CYS A CA 1
ATOM 667 C C . CYS A 1 89 ? 11.216 -2.223 0.192 1.00 88.81 89 CYS A C 1
ATOM 669 O O . CYS A 1 89 ? 11.140 -3.389 0.588 1.00 88.81 89 CYS A O 1
ATOM 671 N N . MET A 1 90 ? 10.159 -1.417 0.099 1.00 90.56 90 MET A N 1
ATOM 672 C CA . MET A 1 90 ? 8.803 -1.811 0.461 1.00 90.56 90 MET A CA 1
ATOM 673 C C . MET A 1 90 ? 8.164 -2.774 -0.546 1.00 90.56 90 MET A C 1
ATOM 675 O O . MET A 1 90 ? 7.114 -3.335 -0.252 1.00 90.56 90 MET A O 1
ATOM 679 N N . VAL A 1 91 ? 8.765 -2.969 -1.726 1.00 89.31 91 VAL A N 1
ATOM 680 C CA . VAL A 1 91 ? 8.279 -3.892 -2.760 1.00 89.31 91 VAL A CA 1
ATOM 681 C C . VAL A 1 91 ? 9.406 -4.808 -3.226 1.00 89.31 91 VAL A C 1
ATOM 683 O O . VAL A 1 91 ? 10.503 -4.362 -3.550 1.00 89.31 91 VAL A O 1
ATOM 686 N N . CYS A 1 92 ? 9.101 -6.100 -3.341 1.00 87.50 92 CYS A N 1
ATOM 687 C CA . CYS A 1 92 ? 9.956 -7.072 -4.012 1.00 87.50 92 CYS A CA 1
ATOM 688 C C . CYS A 1 92 ? 9.365 -7.398 -5.386 1.00 87.50 92 CYS A C 1
ATOM 690 O O . CYS A 1 92 ? 8.232 -7.867 -5.482 1.00 87.50 92 CYS A O 1
ATOM 692 N N . TYR A 1 93 ? 10.136 -7.183 -6.451 1.00 87.81 93 TYR A N 1
ATOM 693 C CA . TYR A 1 93 ? 9.736 -7.572 -7.800 1.00 87.81 93 TYR A CA 1
ATOM 694 C C . TYR A 1 93 ? 10.265 -8.965 -8.137 1.00 87.81 93 TYR A C 1
ATOM 696 O O . TYR A 1 93 ? 11.451 -9.251 -7.976 1.00 87.81 93 TYR A O 1
ATOM 704 N N . SER A 1 94 ? 9.385 -9.817 -8.650 1.00 90.00 94 SER A N 1
ATOM 705 C CA . SER A 1 94 ? 9.759 -11.052 -9.334 1.00 90.00 94 SER A CA 1
ATOM 706 C C . SER A 1 94 ? 9.184 -11.013 -10.746 1.00 90.00 94 SER A C 1
ATOM 708 O O . SER A 1 94 ? 8.013 -10.658 -10.901 1.00 90.00 94 SER A O 1
ATOM 710 N N . PRO A 1 95 ? 9.972 -11.355 -11.781 1.00 90.00 95 PRO A N 1
ATOM 711 C CA . PRO A 1 95 ? 9.459 -11.392 -13.139 1.00 90.00 95 PRO A CA 1
ATOM 712 C C . PRO A 1 95 ? 8.326 -12.423 -13.257 1.00 90.00 95 PRO A C 1
ATOM 714 O O . PRO A 1 95 ? 8.389 -13.480 -12.620 1.00 90.00 95 PRO A O 1
ATOM 717 N N . PRO A 1 96 ? 7.284 -12.139 -14.059 1.00 91.50 96 PRO A N 1
ATOM 718 C CA . PRO A 1 96 ? 6.192 -13.077 -14.258 1.00 91.50 96 PRO A CA 1
ATOM 719 C C . PRO A 1 96 ? 6.685 -14.349 -14.953 1.00 91.50 96 PRO A C 1
ATOM 721 O O . PRO A 1 96 ? 7.648 -14.337 -15.724 1.00 91.50 96 PRO A O 1
ATOM 724 N N . VAL A 1 97 ? 5.974 -15.451 -14.721 1.00 93.44 97 VAL A N 1
ATOM 725 C CA . VAL A 1 97 ? 6.205 -16.701 -15.452 1.00 93.44 97 VAL A CA 1
ATOM 726 C C . VAL A 1 97 ? 6.007 -16.439 -16.947 1.00 93.44 97 VAL A C 1
ATOM 728 O O . VAL A 1 97 ? 4.963 -15.936 -17.358 1.00 93.44 97 VAL A O 1
ATOM 731 N N . GLY A 1 98 ? 7.017 -16.766 -17.756 1.00 93.50 98 GLY A N 1
ATOM 732 C CA . GLY A 1 98 ? 7.010 -16.503 -19.198 1.00 93.50 98 GLY A CA 1
ATOM 733 C C . GLY A 1 98 ? 7.514 -15.115 -19.601 1.00 93.50 98 GLY A C 1
ATOM 734 O O . GLY A 1 98 ? 7.362 -14.742 -20.764 1.00 93.50 98 GLY A O 1
ATOM 735 N N . ALA A 1 99 ? 8.120 -14.351 -18.683 1.00 94.00 99 ALA A N 1
ATOM 736 C CA . ALA A 1 99 ? 8.909 -13.185 -19.065 1.00 94.00 99 ALA A CA 1
ATOM 737 C C . ALA A 1 99 ? 9.964 -13.597 -20.115 1.00 94.00 99 ALA A C 1
ATOM 739 O O . ALA A 1 99 ? 10.620 -14.627 -19.934 1.00 94.00 99 ALA A O 1
ATOM 740 N N . PRO A 1 100 ? 10.114 -12.839 -21.215 1.00 92.81 100 PRO A N 1
ATOM 741 C CA . PRO A 1 100 ? 11.085 -13.178 -22.243 1.00 92.81 100 PRO A CA 1
ATOM 742 C C . PRO A 1 100 ? 12.505 -13.069 -21.688 1.00 92.81 100 PRO A C 1
ATOM 744 O O . PRO A 1 100 ? 12.784 -12.230 -20.827 1.00 92.81 100 PRO A O 1
ATOM 747 N N . ASP A 1 101 ? 13.410 -13.875 -22.236 1.00 92.38 101 ASP A N 1
ATOM 748 C CA . ASP A 1 101 ? 14.831 -13.743 -21.943 1.00 92.38 101 ASP A CA 1
ATOM 749 C C . ASP A 1 101 ? 15.337 -12.344 -22.314 1.00 92.38 101 ASP A C 1
ATOM 751 O O . ASP A 1 101 ? 14.864 -11.698 -23.259 1.00 92.38 101 ASP A O 1
ATOM 755 N N . VAL A 1 102 ? 16.343 -11.879 -21.574 1.00 91.56 102 VAL A N 1
ATOM 756 C CA . VAL A 1 102 ? 17.003 -10.605 -21.861 1.00 91.56 102 VAL A CA 1
ATOM 757 C C . VAL A 1 102 ? 17.690 -10.697 -23.226 1.00 91.56 102 VAL A C 1
ATOM 759 O O . VAL A 1 102 ? 18.667 -11.423 -23.403 1.00 91.56 102 VAL A O 1
ATOM 762 N N . GLY A 1 103 ? 17.166 -9.954 -24.201 1.00 92.38 103 GLY A N 1
ATOM 763 C CA . GLY A 1 103 ? 17.712 -9.886 -25.555 1.00 92.38 103 GLY A CA 1
ATOM 764 C C . GLY A 1 103 ? 18.907 -8.929 -25.703 1.00 92.38 103 GLY A C 1
ATOM 765 O O . GLY A 1 103 ? 19.230 -8.166 -24.788 1.00 92.38 103 GLY A O 1
ATOM 766 N N . PRO A 1 104 ? 19.560 -8.919 -26.881 1.00 93.50 104 PRO A N 1
ATOM 767 C CA . PRO A 1 104 ? 20.649 -7.993 -27.177 1.00 93.50 104 PRO A CA 1
ATOM 768 C C . PRO A 1 104 ? 20.172 -6.535 -27.179 1.00 93.50 104 PRO A C 1
ATOM 770 O O . PRO A 1 104 ? 19.048 -6.232 -27.582 1.00 93.50 104 PRO A O 1
ATOM 773 N N . LEU A 1 105 ? 21.056 -5.614 -26.779 1.00 93.25 105 LEU A N 1
ATOM 774 C CA . LEU A 1 105 ? 20.750 -4.187 -26.673 1.00 93.25 105 LEU A CA 1
ATOM 775 C C . LEU A 1 105 ? 20.291 -3.611 -28.034 1.00 93.25 105 LEU A C 1
ATOM 777 O O . LEU A 1 105 ? 21.112 -3.508 -28.952 1.00 93.25 105 LEU A O 1
ATOM 781 N N . PRO A 1 106 ? 19.033 -3.139 -28.179 1.00 93.38 106 PRO A N 1
ATOM 782 C CA . PRO A 1 106 ? 18.518 -2.654 -29.465 1.00 93.38 106 PRO A CA 1
ATOM 783 C C . PRO A 1 106 ? 19.291 -1.461 -30.042 1.00 93.38 106 PRO A C 1
ATOM 785 O O . PRO A 1 106 ? 19.278 -1.238 -31.254 1.00 93.38 106 PRO A O 1
ATOM 788 N N . ALA A 1 107 ? 19.973 -0.694 -29.185 1.00 96.06 107 ALA A N 1
ATOM 789 C CA . ALA A 1 107 ? 20.789 0.442 -29.595 1.00 96.06 107 ALA A CA 1
ATOM 790 C C . ALA A 1 107 ? 21.964 0.037 -30.501 1.00 96.06 107 ALA A C 1
ATOM 792 O O . ALA A 1 107 ? 22.322 0.812 -31.385 1.00 96.06 107 ALA A O 1
ATOM 793 N N . LEU A 1 108 ? 22.509 -1.178 -30.341 1.00 95.94 108 LEU A N 1
ATOM 794 C CA . LEU A 1 108 ? 23.605 -1.682 -31.178 1.00 95.94 108 LEU A CA 1
ATOM 795 C C . LEU A 1 108 ? 23.173 -1.857 -32.637 1.00 95.94 108 LEU A C 1
ATOM 797 O O . LEU A 1 108 ? 23.917 -1.507 -33.545 1.00 95.94 108 LEU A O 1
ATOM 801 N N . ALA A 1 109 ? 21.952 -2.344 -32.869 1.00 95.12 109 ALA A N 1
ATOM 802 C CA . ALA A 1 109 ? 21.415 -2.518 -34.217 1.00 95.12 109 ALA A CA 1
ATOM 803 C C . ALA A 1 109 ? 20.924 -1.197 -34.834 1.00 95.12 109 ALA A C 1
ATOM 805 O O . ALA A 1 109 ? 21.009 -1.004 -36.043 1.00 95.12 109 ALA A O 1
ATOM 806 N N . LYS A 1 110 ? 20.383 -0.287 -34.013 1.00 95.06 110 LYS A N 1
ATOM 807 C CA . LYS A 1 110 ? 19.757 0.962 -34.484 1.00 95.06 110 LYS A CA 1
ATOM 808 C C . LYS A 1 110 ? 20.713 2.157 -34.552 1.00 95.06 110 LYS A C 1
ATOM 810 O O . LYS A 1 110 ? 20.316 3.199 -35.068 1.00 95.06 110 LYS A O 1
ATOM 815 N N . GLY A 1 111 ? 21.915 2.051 -33.983 1.00 96.88 111 GLY A N 1
ATOM 816 C CA . GLY A 1 111 ? 22.883 3.151 -33.890 1.00 96.88 111 GLY A CA 1
ATOM 817 C C . GLY A 1 111 ? 22.417 4.332 -33.027 1.00 96.88 111 GLY A C 1
ATOM 818 O O . GLY A 1 111 ? 22.966 5.424 -33.134 1.00 96.88 111 GLY A O 1
ATOM 819 N N . ARG A 1 112 ? 21.375 4.146 -32.204 1.00 96.75 112 ARG A N 1
ATOM 820 C CA . ARG A 1 112 ? 20.792 5.185 -31.339 1.00 96.75 112 ARG A CA 1
ATOM 821 C C . ARG A 1 112 ? 20.051 4.589 -30.146 1.00 96.75 112 ARG A C 1
ATOM 823 O O . ARG A 1 112 ? 19.502 3.489 -30.234 1.00 96.75 112 ARG A O 1
ATOM 830 N N . VAL A 1 113 ? 19.969 5.348 -29.056 1.00 96.50 113 VAL A N 1
ATOM 831 C CA . VAL A 1 113 ? 19.162 5.002 -27.876 1.00 96.50 113 VAL A CA 1
ATOM 832 C C . VAL A 1 113 ? 17.673 5.182 -28.191 1.00 96.50 113 VAL A C 1
ATOM 834 O O . VAL A 1 113 ? 17.284 6.133 -28.865 1.00 96.50 113 VAL A O 1
ATOM 837 N N . THR A 1 114 ? 16.837 4.250 -27.726 1.00 93.75 114 THR A N 1
ATOM 838 C CA . THR A 1 114 ? 15.371 4.378 -27.771 1.00 93.75 114 THR A CA 1
ATOM 839 C C . THR A 1 114 ? 14.870 4.617 -26.353 1.00 93.75 114 THR A C 1
ATOM 841 O O . THR A 1 114 ? 15.074 3.766 -25.493 1.00 93.75 114 THR A O 1
ATOM 844 N N . PHE A 1 115 ? 14.226 5.756 -26.115 1.00 94.69 115 PHE A N 1
ATOM 845 C CA . PHE A 1 115 ? 13.522 6.025 -24.862 1.00 94.69 115 PHE A CA 1
ATOM 846 C C . PHE A 1 115 ? 12.104 5.452 -24.941 1.00 94.69 115 PHE A C 1
ATOM 848 O O . PHE A 1 115 ? 11.471 5.520 -25.996 1.00 94.69 115 PHE A O 1
ATOM 855 N N . GLY A 1 116 ? 11.614 4.878 -23.844 1.00 92.56 116 GLY A N 1
ATOM 856 C CA . GLY A 1 116 ? 10.265 4.329 -23.738 1.00 92.56 116 GLY A CA 1
ATOM 857 C C . GLY A 1 116 ? 9.615 4.752 -22.427 1.00 92.56 116 GLY A C 1
ATOM 858 O O . GLY A 1 116 ? 10.285 4.815 -21.400 1.00 92.56 116 GLY A O 1
ATOM 859 N N . SER A 1 117 ? 8.318 5.040 -22.481 1.00 95.75 117 SER A N 1
ATOM 860 C CA . SER A 1 117 ? 7.462 5.248 -21.314 1.00 95.75 117 SER A CA 1
ATOM 861 C C . SER A 1 117 ? 6.313 4.256 -21.421 1.00 95.75 117 SER A C 1
ATOM 863 O O . SER A 1 117 ? 5.506 4.356 -22.343 1.00 95.75 117 SER A O 1
ATOM 865 N N . PHE A 1 118 ? 6.283 3.275 -20.521 1.00 92.62 118 PHE A N 1
ATOM 866 C CA . PHE A 1 118 ? 5.217 2.268 -20.432 1.00 92.62 118 PHE A CA 1
ATOM 867 C C . PHE A 1 118 ? 4.285 2.541 -19.247 1.00 92.62 118 PHE A C 1
ATOM 869 O O . PHE A 1 118 ? 3.697 1.620 -18.687 1.00 92.62 118 PHE A O 1
ATOM 876 N N . ASN A 1 119 ? 4.187 3.809 -18.852 1.00 92.00 119 ASN A N 1
ATOM 877 C CA . ASN A 1 119 ? 3.201 4.254 -17.880 1.00 92.00 119 ASN A CA 1
ATOM 878 C C . ASN A 1 119 ? 1.802 4.208 -18.514 1.00 92.00 119 ASN A C 1
ATOM 880 O O . ASN A 1 119 ? 1.674 4.380 -19.730 1.00 92.00 119 ASN A O 1
ATOM 884 N N . GLN A 1 120 ? 0.783 3.960 -17.690 1.00 75.69 120 GLN A N 1
ATOM 885 C CA . GLN A 1 120 ? -0.616 4.151 -18.081 1.00 75.69 120 GLN A CA 1
ATOM 886 C C . GLN A 1 120 ? -0.998 5.630 -18.057 1.00 75.69 120 GLN A C 1
ATOM 888 O O . GLN A 1 120 ? -0.400 6.375 -17.246 1.00 75.69 120 GLN A O 1
#

Sequence (120 aa):
RSVVGMPARDVGQLMREDGIDLLVDLAGHTANNRLDVMALKPAPVQFTWCGYQNSTGLGAIDYLITDGVVDPEGTTQPYSEELARLPSCMVCYSPPVGAPDVGPLPALAKGRVTFGSFNQ

Secondary structure (DSSP, 8-state):
---TT--HHHHHHHHHHTT-SEEEES-TTSTT--HHHHTT--SSEEEE-SS-SS----TT--EEEEETTTS-TT-----SSEEEEESS-S----PPTTPPP----HHHHHTS--------

pLDDT: mean 95.55, std 3.39, range [75.69, 98.81]